Protein AF-A0A2N6DM67-F1 (afdb_monomer_lite)

Secondary structure (DSSP, 8-state):
-HHHHHHHHHH--TT--B--SSSS-B-HHHHHHHHHHHHHHHHHHHHHHHTT--HHHHHHT-TTHHHHHHH-SSSS-HHHHHHHHGGG--

Foldseek 3Di:
DLVVLVVVLVVDDQVDWDDDPDDDIDGSVVSVVVSVLVVQVLVQLLVCVVVVDDLVRSLVVPSCVVVCVPVQPDPDHPSRVSSVCSVVRD

Sequence (90 aa):
MIAAAEQLLAESDDQTKIIPGHGPLADKAQLAAYRTMLVTAHGRLRTLKEQGKTVEEAVAAKPLADLEKEWGDGLFTGDRWIEIIYPGVY

Radius of gyration: 14.43 Å; chains: 1; bounding box: 36×20×35 Å

Structure (mmCIF, N/CA/C/O backbone):
data_AF-A0A2N6DM67-F1
#
_entry.id   AF-A0A2N6DM67-F1
#
loop_
_atom_site.group_PDB
_atom_site.id
_atom_site.type_symbol
_atom_site.label_atom_id
_atom_site.label_alt_id
_atom_site.label_comp_id
_atom_site.label_asym_id
_atom_site.label_entity_id
_atom_site.label_seq_id
_atom_site.pdbx_PDB_ins_code
_atom_site.Cartn_x
_atom_site.Cartn_y
_atom_site.Cartn_z
_atom_site.occupancy
_atom_site.B_iso_or_equiv
_atom_site.auth_seq_id
_atom_site.auth_comp_id
_atom_site.auth_asym_id
_atom_site.auth_atom_id
_atom_site.pdbx_PDB_model_num
ATOM 1 N N . MET A 1 1 ? -2.348 3.596 -7.581 1.00 91.88 1 MET A N 1
ATOM 2 C CA . MET A 1 1 ? -0.957 3.209 -7.251 1.00 91.88 1 MET A CA 1
ATOM 3 C C . MET A 1 1 ? -0.689 1.731 -7.500 1.00 91.88 1 MET A C 1
ATOM 5 O O . MET A 1 1 ? 0.188 1.459 -8.301 1.00 91.88 1 MET A O 1
ATOM 9 N N . ILE A 1 2 ? -1.445 0.791 -6.909 1.00 97.44 2 ILE A N 1
ATOM 10 C CA . ILE A 1 2 ? -1.229 -0.663 -7.105 1.00 97.44 2 ILE A CA 1
ATOM 11 C C . ILE A 1 2 ? -1.192 -1.051 -8.593 1.00 97.44 2 ILE A C 1
ATOM 13 O O . ILE A 1 2 ? -0.170 -1.540 -9.055 1.00 97.44 2 ILE A O 1
ATOM 17 N N . ALA A 1 3 ? -2.250 -0.738 -9.350 1.00 97.88 3 ALA A N 1
ATOM 18 C CA . ALA A 1 3 ? -2.329 -1.075 -10.776 1.00 97.88 3 ALA A CA 1
ATOM 19 C C . ALA A 1 3 ? -1.193 -0.457 -11.614 1.00 97.88 3 ALA A C 1
ATOM 21 O O . ALA A 1 3 ? -0.664 -1.091 -12.517 1.00 97.88 3 ALA A O 1
ATOM 22 N N . ALA A 1 4 ? -0.770 0.767 -11.283 1.00 97.75 4 ALA A N 1
ATOM 23 C CA . ALA A 1 4 ? 0.355 1.407 -11.959 1.00 97.75 4 ALA A CA 1
ATOM 24 C C . ALA A 1 4 ? 1.677 0.678 -11.667 1.00 97.75 4 ALA A C 1
ATOM 26 O O . ALA A 1 4 ? 2.463 0.452 -12.578 1.00 97.75 4 ALA A O 1
ATOM 27 N N . ALA A 1 5 ? 1.913 0.263 -10.417 1.00 98.00 5 ALA A N 1
ATOM 28 C CA . ALA A 1 5 ? 3.099 -0.516 -10.065 1.00 98.00 5 ALA A CA 1
ATOM 29 C C . ALA A 1 5 ? 3.102 -1.894 -10.750 1.00 98.00 5 ALA A C 1
ATOM 31 O O . ALA A 1 5 ? 4.152 -2.360 -11.177 1.00 98.00 5 ALA A O 1
ATOM 32 N N . GLU A 1 6 ? 1.936 -2.527 -10.904 1.00 98.44 6 GLU A N 1
ATOM 33 C CA . GLU A 1 6 ? 1.788 -3.781 -11.657 1.00 98.44 6 GLU A CA 1
ATOM 34 C C . GLU A 1 6 ? 2.097 -3.605 -13.143 1.00 98.44 6 GLU A C 1
ATOM 36 O O . GLU A 1 6 ? 2.827 -4.415 -13.710 1.00 98.44 6 GLU A O 1
ATOM 41 N N . GLN A 1 7 ? 1.601 -2.529 -13.755 1.00 98.38 7 GLN A N 1
ATOM 42 C CA . GLN A 1 7 ? 1.913 -2.209 -15.145 1.00 98.38 7 GLN A CA 1
ATOM 43 C C . GLN A 1 7 ? 3.416 -1.964 -15.335 1.00 98.38 7 GLN A C 1
ATOM 45 O O . GLN A 1 7 ? 4.032 -2.568 -16.209 1.00 98.38 7 GLN A O 1
ATOM 50 N N . LEU A 1 8 ? 4.031 -1.152 -14.471 1.00 97.38 8 LEU A N 1
ATOM 51 C CA . LEU A 1 8 ? 5.472 -0.895 -14.522 1.00 97.38 8 LEU A CA 1
ATOM 52 C C . LEU A 1 8 ? 6.289 -2.184 -14.348 1.00 97.38 8 LEU A C 1
ATOM 54 O O . LEU A 1 8 ? 7.291 -2.368 -15.033 1.00 97.38 8 LEU A O 1
ATOM 58 N N . LEU A 1 9 ? 5.861 -3.103 -13.476 1.00 98.12 9 LEU A N 1
ATOM 59 C CA . LEU A 1 9 ? 6.516 -4.406 -13.305 1.00 98.12 9 LEU A CA 1
ATOM 60 C C . LEU A 1 9 ? 6.419 -5.290 -14.550 1.00 98.12 9 LEU A C 1
ATOM 62 O O . LEU A 1 9 ? 7.365 -6.030 -14.827 1.00 98.12 9 LEU A O 1
ATOM 66 N N . ALA A 1 10 ? 5.297 -5.227 -15.269 1.00 98.12 10 ALA A N 1
ATOM 67 C CA . ALA A 1 10 ? 5.098 -5.959 -16.516 1.00 98.12 10 ALA A CA 1
ATOM 68 C C . ALA A 1 10 ? 5.971 -5.411 -17.657 1.00 98.12 10 ALA A C 1
ATOM 70 O O . ALA A 1 10 ? 6.403 -6.177 -18.514 1.00 98.12 10 ALA A O 1
ATOM 71 N N . GLU A 1 11 ? 6.250 -4.107 -17.646 1.00 97.38 11 GLU A N 1
ATOM 72 C CA . GLU A 1 11 ? 7.095 -3.430 -18.638 1.00 97.38 11 GLU A CA 1
ATOM 73 C C . GLU A 1 11 ? 8.597 -3.474 -18.290 1.00 97.38 11 GLU A C 1
ATOM 75 O O . GLU A 1 11 ? 9.437 -3.287 -19.167 1.00 97.38 11 GLU A O 1
ATOM 80 N N . SER A 1 12 ? 8.950 -3.738 -17.027 1.00 97.38 12 SER A N 1
ATOM 81 C CA . SER A 1 12 ? 10.340 -3.759 -16.552 1.00 97.38 12 SER A CA 1
ATOM 82 C C . SER A 1 12 ? 11.005 -5.126 -16.718 1.00 97.38 12 SER A C 1
ATOM 84 O O . SER A 1 12 ? 10.401 -6.176 -16.484 1.00 97.38 12 SER A O 1
ATOM 86 N N . ASP A 1 13 ? 12.306 -5.120 -16.973 1.00 96.69 13 ASP A N 1
ATOM 87 C CA . ASP A 1 13 ? 13.200 -6.281 -16.907 1.00 96.69 13 ASP A CA 1
ATOM 88 C C . ASP A 1 13 ? 14.289 -6.100 -15.830 1.00 96.69 13 ASP A C 1
ATOM 90 O O . ASP A 1 13 ? 14.264 -5.145 -15.051 1.00 96.69 13 ASP A O 1
ATOM 94 N N . ASP A 1 14 ? 15.251 -7.022 -15.771 1.00 95.00 14 ASP A N 1
ATOM 95 C CA . ASP A 1 14 ? 16.325 -6.995 -14.768 1.00 95.00 14 ASP A CA 1
ATOM 96 C C . ASP A 1 14 ? 17.388 -5.910 -15.040 1.00 95.00 14 ASP A C 1
ATOM 98 O O . ASP A 1 14 ? 18.212 -5.608 -14.173 1.00 95.00 14 ASP A O 1
ATOM 102 N N . GLN A 1 15 ? 17.393 -5.307 -16.235 1.00 97.00 15 GLN A N 1
ATOM 103 C CA . GLN A 1 15 ? 18.284 -4.196 -16.590 1.00 97.00 15 GLN A CA 1
ATOM 104 C C . GLN A 1 15 ? 17.636 -2.828 -16.345 1.00 97.00 15 GLN A C 1
ATOM 106 O O . GLN A 1 15 ? 18.336 -1.813 -16.272 1.00 97.00 15 GLN A O 1
ATOM 111 N N . THR A 1 16 ? 16.316 -2.796 -16.172 1.00 97.81 16 THR A N 1
ATOM 112 C CA . THR A 1 16 ? 15.539 -1.579 -15.953 1.00 97.81 16 THR A CA 1
ATOM 113 C C . THR A 1 16 ? 15.971 -0.868 -14.670 1.00 97.81 16 THR A C 1
ATOM 115 O O . THR A 1 16 ? 16.096 -1.470 -13.601 1.00 97.81 16 THR A O 1
ATOM 118 N N . LYS A 1 17 ? 16.195 0.446 -14.776 1.00 97.62 17 LYS A N 1
ATOM 119 C CA . LYS A 1 17 ? 16.513 1.332 -13.650 1.00 97.62 17 LYS A CA 1
ATOM 120 C C . LYS A 1 17 ? 15.357 2.289 -13.412 1.00 97.62 17 LYS A C 1
ATOM 122 O O . LYS A 1 17 ? 14.861 2.908 -14.350 1.00 97.62 17 LYS A O 1
ATOM 127 N N . ILE A 1 18 ? 14.949 2.418 -12.156 1.00 9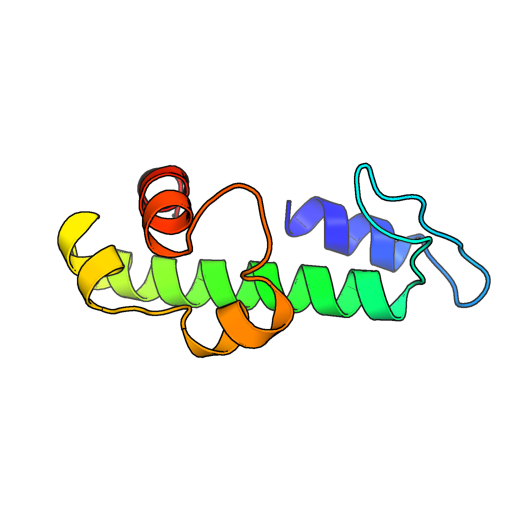6.88 18 ILE A N 1
ATOM 128 C CA . ILE A 1 18 ? 13.791 3.207 -11.746 1.00 96.88 18 ILE A CA 1
ATOM 129 C C . ILE A 1 18 ? 14.296 4.399 -10.944 1.00 96.88 18 ILE A C 1
ATOM 131 O O . ILE A 1 18 ? 14.929 4.233 -9.905 1.00 96.88 18 ILE A O 1
ATOM 135 N N . ILE A 1 19 ? 14.022 5.608 -11.429 1.00 96.62 19 ILE A N 1
ATOM 136 C CA . ILE A 1 19 ? 14.339 6.851 -10.720 1.00 96.62 19 ILE A CA 1
ATOM 137 C C . ILE A 1 19 ? 13.081 7.264 -9.949 1.00 96.62 19 ILE A C 1
ATOM 139 O O . ILE A 1 19 ? 12.129 7.742 -10.572 1.00 96.62 19 ILE A O 1
ATOM 143 N N . PRO A 1 20 ? 13.020 7.052 -8.622 1.00 93.00 20 PRO A N 1
ATOM 144 C CA . PRO A 1 20 ? 11.872 7.488 -7.844 1.00 93.00 20 PRO A CA 1
ATOM 145 C C . PRO A 1 20 ? 11.880 9.012 -7.681 1.00 93.00 20 PRO A C 1
ATOM 147 O O . PRO A 1 20 ? 12.914 9.668 -7.803 1.00 93.00 20 PRO A O 1
ATOM 150 N N . GLY A 1 21 ? 10.725 9.585 -7.334 1.00 90.25 21 GLY A N 1
ATOM 151 C CA . GLY A 1 21 ? 10.657 11.003 -6.960 1.00 90.25 21 GLY A CA 1
ATOM 152 C C . GLY A 1 21 ? 11.472 11.333 -5.699 1.00 90.25 21 GLY A C 1
ATOM 153 O O . GLY A 1 21 ? 11.948 12.456 -5.553 1.00 90.25 21 GLY A O 1
ATOM 154 N N . HIS A 1 22 ? 11.665 10.351 -4.811 1.00 87.25 22 HIS A N 1
ATOM 155 C CA . HIS A 1 22 ? 12.461 10.457 -3.588 1.00 87.25 22 HIS A CA 1
ATOM 156 C C . HIS A 1 22 ? 13.246 9.168 -3.331 1.00 87.25 22 HIS A C 1
ATOM 158 O O . HIS A 1 22 ? 12.749 8.079 -3.613 1.00 87.25 22 HIS A O 1
ATOM 164 N N . GLY A 1 23 ? 14.423 9.292 -2.717 1.00 87.44 23 GLY A N 1
ATOM 165 C CA . GLY A 1 23 ? 15.280 8.156 -2.375 1.00 87.44 23 GLY A CA 1
ATOM 166 C C . GLY A 1 23 ? 16.296 7.796 -3.468 1.00 87.44 23 GLY A C 1
ATOM 167 O O . GLY A 1 23 ? 16.441 8.526 -4.451 1.00 87.44 23 GLY A O 1
ATOM 168 N N . PRO A 1 24 ? 17.059 6.707 -3.267 1.00 93.25 24 PRO A N 1
ATOM 169 C CA . PRO A 1 24 ? 18.089 6.266 -4.203 1.00 93.25 24 PRO A CA 1
ATOM 170 C C . PRO A 1 24 ? 17.494 5.645 -5.475 1.00 93.25 24 PRO A C 1
ATOM 172 O O . PRO A 1 24 ? 16.310 5.323 -5.538 1.00 93.25 24 PRO A O 1
ATOM 175 N N . LEU A 1 25 ? 18.346 5.435 -6.484 1.00 96.88 25 LEU A N 1
ATOM 176 C CA . LEU A 1 25 ? 17.994 4.671 -7.681 1.00 96.88 25 LEU A CA 1
ATOM 177 C C . LEU A 1 25 ? 17.492 3.275 -7.287 1.00 96.88 25 LEU A C 1
ATOM 179 O O . LEU A 1 25 ? 18.147 2.591 -6.499 1.00 96.88 25 LEU A O 1
ATOM 183 N N . ALA A 1 26 ? 16.362 2.869 -7.860 1.00 96.75 26 ALA A N 1
ATOM 184 C CA . ALA A 1 26 ? 15.720 1.598 -7.576 1.00 96.75 26 ALA A CA 1
ATOM 185 C C . ALA A 1 26 ? 15.821 0.610 -8.748 1.00 96.75 26 ALA A C 1
ATOM 187 O O . ALA A 1 26 ? 16.017 0.992 -9.908 1.00 96.75 26 ALA A O 1
ATOM 188 N N . ASP A 1 27 ? 15.657 -0.670 -8.435 1.00 97.62 27 ASP A N 1
ATOM 189 C CA . ASP A 1 27 ? 15.528 -1.762 -9.394 1.00 97.62 27 ASP A CA 1
ATOM 190 C C . ASP A 1 27 ? 14.110 -2.366 -9.411 1.00 97.62 27 ASP A C 1
ATOM 192 O O . ASP A 1 27 ? 13.204 -1.972 -8.665 1.00 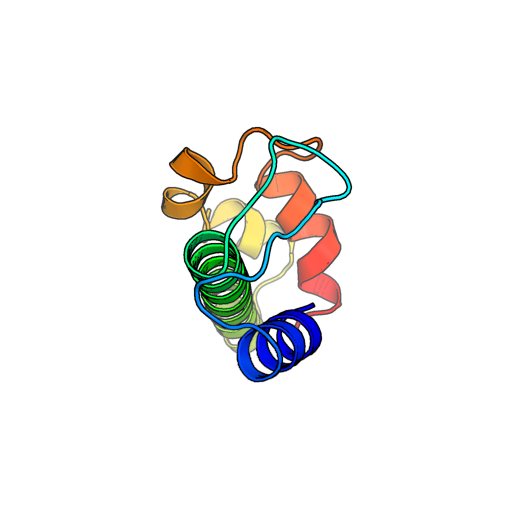97.62 27 ASP A O 1
ATOM 196 N N . LYS A 1 28 ? 13.906 -3.346 -10.296 1.00 97.50 28 LYS A N 1
ATOM 197 C CA . LYS A 1 28 ? 12.633 -4.060 -10.441 1.00 97.50 28 LYS A CA 1
ATOM 198 C C . LYS A 1 28 ? 12.204 -4.785 -9.157 1.00 97.50 28 LYS A C 1
ATOM 200 O O . LYS A 1 28 ? 11.006 -4.846 -8.871 1.00 97.50 28 LYS A O 1
ATOM 205 N N . ALA A 1 29 ? 13.143 -5.318 -8.374 1.00 97.25 29 ALA A N 1
ATOM 206 C CA . ALA A 1 29 ? 12.828 -6.020 -7.130 1.00 97.25 29 ALA A CA 1
ATOM 207 C C . ALA A 1 29 ? 12.282 -5.049 -6.075 1.00 97.25 29 ALA A C 1
ATOM 209 O O . ALA A 1 29 ? 11.291 -5.348 -5.406 1.00 97.25 29 ALA A O 1
ATOM 210 N N . GLN A 1 30 ? 12.853 -3.849 -5.989 1.00 97.00 30 GLN A N 1
ATOM 211 C CA . GLN A 1 30 ? 12.366 -2.789 -5.109 1.00 97.00 30 GLN A CA 1
ATOM 212 C C . GLN A 1 30 ? 10.980 -2.277 -5.536 1.00 97.00 30 GLN A C 1
ATOM 214 O O . GLN A 1 30 ? 10.124 -2.042 -4.680 1.00 97.00 30 GLN A O 1
ATOM 219 N N . LEU A 1 31 ? 10.694 -2.188 -6.842 1.00 97.50 31 LEU A N 1
ATOM 220 C CA . LEU A 1 31 ? 9.335 -1.899 -7.327 1.00 97.50 31 LEU A CA 1
ATOM 221 C C . LEU A 1 31 ? 8.336 -3.006 -6.939 1.00 97.50 31 LEU A C 1
ATOM 223 O O . LEU A 1 31 ? 7.200 -2.711 -6.557 1.00 97.50 31 LEU A O 1
ATOM 227 N N . ALA A 1 32 ? 8.753 -4.274 -6.988 1.00 98.00 32 ALA A N 1
ATOM 228 C CA . ALA A 1 32 ? 7.921 -5.402 -6.569 1.00 98.00 32 ALA A CA 1
ATOM 229 C C . ALA A 1 32 ? 7.639 -5.382 -5.057 1.00 98.00 32 ALA A C 1
ATOM 231 O O . ALA A 1 32 ? 6.500 -5.623 -4.638 1.00 98.00 32 ALA A O 1
ATOM 232 N N . ALA A 1 33 ? 8.640 -5.035 -4.243 1.00 97.62 33 ALA A N 1
ATOM 233 C CA . ALA A 1 33 ? 8.479 -4.834 -2.805 1.00 97.62 33 ALA A CA 1
ATOM 234 C C . ALA A 1 33 ? 7.495 -3.690 -2.509 1.00 97.62 33 ALA A C 1
ATOM 236 O O . ALA A 1 33 ? 6.551 -3.872 -1.738 1.00 97.62 33 ALA A O 1
ATOM 237 N N . TYR A 1 34 ? 7.624 -2.559 -3.210 1.00 97.06 34 TYR A N 1
ATOM 238 C CA . TYR A 1 34 ? 6.693 -1.434 -3.100 1.00 97.06 34 TYR A CA 1
ATOM 239 C C . TYR A 1 34 ? 5.252 -1.827 -3.461 1.00 97.06 34 TYR A C 1
ATOM 241 O O . TYR A 1 34 ? 4.320 -1.553 -2.700 1.00 97.06 34 TYR A O 1
ATOM 249 N N . ARG A 1 35 ? 5.044 -2.538 -4.580 1.00 98.25 35 ARG A N 1
ATOM 250 C CA . ARG A 1 35 ? 3.716 -3.059 -4.960 1.00 98.25 35 ARG A CA 1
ATOM 251 C C . ARG A 1 35 ? 3.148 -3.978 -3.880 1.00 98.25 35 ARG A C 1
ATOM 253 O O . ARG A 1 35 ? 1.962 -3.892 -3.562 1.00 98.25 35 ARG A O 1
ATOM 260 N N . THR A 1 36 ? 3.977 -4.855 -3.319 1.00 98.69 36 THR A N 1
ATOM 261 C CA . THR A 1 36 ? 3.574 -5.796 -2.262 1.00 98.69 36 THR A CA 1
ATOM 262 C C . THR A 1 36 ? 3.145 -5.064 -0.995 1.00 98.69 36 THR A C 1
ATOM 264 O O . THR A 1 36 ? 2.100 -5.394 -0.427 1.00 98.69 36 THR A O 1
ATOM 267 N N . MET A 1 37 ? 3.888 -4.031 -0.596 1.00 97.88 37 MET A N 1
ATOM 268 C CA . MET A 1 37 ? 3.520 -3.160 0.518 1.00 97.88 37 MET A CA 1
ATOM 269 C C . MET A 1 37 ? 2.156 -2.498 0.274 1.00 97.88 37 MET A C 1
ATOM 271 O O . MET A 1 37 ? 1.268 -2.618 1.120 1.00 97.88 37 MET A O 1
ATOM 275 N N . LEU A 1 38 ? 1.935 -1.899 -0.904 1.00 97.88 38 LEU A N 1
ATOM 276 C CA . LEU A 1 38 ? 0.662 -1.244 -1.233 1.00 97.88 38 LEU A CA 1
ATOM 277 C C . LEU A 1 38 ? -0.533 -2.205 -1.166 1.00 97.88 38 LEU A C 1
ATOM 279 O O . LEU A 1 38 ? -1.576 -1.855 -0.615 1.00 97.88 38 LEU A O 1
ATOM 283 N N . VAL A 1 39 ? -0.390 -3.412 -1.721 1.00 98.50 39 VAL A N 1
ATOM 284 C CA . VAL A 1 39 ? -1.454 -4.431 -1.697 1.00 98.50 39 VAL A CA 1
ATOM 285 C C . VAL A 1 39 ? -1.733 -4.907 -0.280 1.00 98.50 39 VAL A C 1
ATOM 287 O O . VAL A 1 39 ? -2.895 -5.043 0.101 1.00 98.50 39 VAL A O 1
ATOM 290 N N . THR A 1 40 ? -0.684 -5.122 0.511 1.00 98.50 40 THR A N 1
ATOM 291 C CA . THR A 1 40 ? -0.816 -5.545 1.907 1.00 98.50 40 THR A CA 1
ATOM 292 C C . THR A 1 40 ? -1.543 -4.480 2.723 1.00 98.50 40 THR A C 1
ATOM 294 O O . THR A 1 40 ? -2.517 -4.795 3.408 1.00 98.50 40 THR A O 1
ATOM 297 N N . ALA A 1 41 ? -1.135 -3.215 2.598 1.00 98.06 41 ALA A N 1
ATOM 298 C CA . ALA A 1 41 ? -1.783 -2.103 3.280 1.00 98.06 41 ALA A CA 1
ATOM 299 C C . ALA A 1 41 ? -3.255 -1.965 2.865 1.00 98.06 41 ALA A C 1
ATOM 301 O O . ALA A 1 41 ? -4.134 -1.939 3.725 1.00 98.06 41 ALA A O 1
ATOM 302 N N . HIS A 1 42 ? -3.543 -1.965 1.558 1.00 98.38 42 HIS A N 1
ATOM 303 C CA . HIS A 1 42 ? -4.916 -1.885 1.054 1.00 98.38 42 HIS A CA 1
ATOM 304 C C . HIS A 1 42 ? -5.783 -3.037 1.569 1.00 98.38 42 HIS A C 1
ATOM 306 O O . HIS A 1 42 ? -6.890 -2.804 2.043 1.00 98.38 42 HIS A O 1
ATOM 312 N N . GLY A 1 43 ? -5.284 -4.275 1.510 1.00 98.56 43 GLY A N 1
ATOM 313 C CA . GLY A 1 43 ? -6.013 -5.451 1.983 1.00 98.56 43 GLY A CA 1
ATOM 314 C C . GLY A 1 43 ? -6.374 -5.351 3.463 1.00 98.56 43 GLY A C 1
ATOM 315 O O . GLY A 1 43 ? -7.526 -5.569 3.827 1.00 98.56 43 GLY A O 1
ATOM 316 N N . ARG A 1 44 ? -5.422 -4.946 4.312 1.00 98.56 44 ARG A N 1
ATOM 317 C CA . ARG A 1 44 ? -5.664 -4.786 5.754 1.00 98.56 44 ARG A CA 1
ATOM 318 C C . ARG A 1 44 ? -6.669 -3.677 6.053 1.00 98.56 44 ARG A C 1
ATOM 320 O O . ARG A 1 44 ? -7.560 -3.879 6.873 1.00 98.56 44 ARG A O 1
ATOM 327 N N . LEU A 1 45 ? -6.561 -2.533 5.377 1.00 98.50 45 LEU A N 1
ATOM 328 C CA . LEU A 1 45 ? -7.513 -1.433 5.549 1.00 98.50 45 LEU A CA 1
ATOM 329 C C . LEU A 1 45 ? -8.910 -1.798 5.036 1.00 98.50 45 LEU A C 1
ATOM 331 O O . LEU A 1 45 ? -9.897 -1.477 5.695 1.00 98.50 45 LEU A O 1
ATOM 335 N N . ARG A 1 46 ? -9.008 -2.519 3.913 1.00 98.50 46 ARG A N 1
ATOM 336 C CA . ARG A 1 46 ? -10.295 -2.982 3.382 1.00 98.50 46 ARG A CA 1
ATOM 337 C C . ARG A 1 46 ? -10.982 -3.935 4.352 1.00 98.50 46 ARG A C 1
ATOM 339 O O . ARG A 1 46 ? -12.155 -3.740 4.636 1.00 98.50 46 ARG A O 1
ATOM 346 N N . THR A 1 47 ? -10.248 -4.878 4.944 1.00 98.62 47 THR A N 1
ATOM 347 C CA . THR A 1 47 ? -10.792 -5.774 5.978 1.00 98.62 47 THR A CA 1
ATOM 348 C C . THR A 1 47 ? -11.381 -4.999 7.161 1.00 98.62 47 THR A C 1
ATOM 350 O O . THR A 1 47 ? -12.455 -5.341 7.646 1.00 98.62 47 THR A O 1
ATOM 353 N N . LEU A 1 48 ? -10.717 -3.936 7.631 1.00 98.50 48 LEU A N 1
ATOM 354 C CA . LEU A 1 48 ? -11.253 -3.098 8.714 1.00 98.50 48 LEU A CA 1
ATOM 355 C C . LEU A 1 48 ? -12.526 -2.353 8.274 1.00 98.50 48 LEU A C 1
ATOM 357 O O . LEU A 1 48 ? -13.469 -2.228 9.055 1.00 98.50 48 LEU A O 1
ATOM 361 N N . LYS A 1 49 ? -12.587 -1.927 7.010 1.00 97.88 49 LYS A N 1
ATOM 362 C CA . LYS A 1 49 ? -13.758 -1.253 6.441 1.00 97.88 49 LYS A CA 1
ATOM 363 C C . LYS A 1 49 ? -14.952 -2.190 6.276 1.00 97.88 49 LYS A C 1
ATOM 365 O O . LYS A 1 49 ? -16.067 -1.822 6.628 1.00 97.88 49 LYS A O 1
ATOM 370 N N . GLU A 1 50 ? -14.712 -3.419 5.826 1.00 98.19 50 GLU A N 1
ATOM 371 C CA . GLU A 1 50 ? -15.711 -4.495 5.757 1.00 98.19 50 GLU A CA 1
ATOM 372 C C . GLU A 1 50 ? -16.255 -4.862 7.150 1.00 98.19 50 GLU A C 1
ATOM 374 O O . GLU A 1 50 ? -17.417 -5.236 7.284 1.00 98.19 50 GLU A O 1
ATOM 379 N N . GLN A 1 51 ? -15.446 -4.691 8.201 1.00 98.12 51 GLN A N 1
ATOM 380 C CA . GLN A 1 51 ? -15.868 -4.831 9.602 1.00 98.12 51 GLN A CA 1
ATOM 381 C C . GLN A 1 51 ? -16.662 -3.623 10.133 1.00 98.12 51 GLN A C 1
ATOM 383 O O . GLN A 1 51 ? -17.064 -3.629 11.294 1.00 98.12 51 GLN A O 1
ATOM 388 N N . GLY A 1 52 ? -16.884 -2.588 9.317 1.00 98.00 52 GLY A N 1
ATOM 389 C CA . GLY A 1 52 ? -17.622 -1.383 9.699 1.00 98.00 52 GLY A CA 1
ATOM 390 C C . GLY A 1 52 ? -16.831 -0.397 10.558 1.00 98.00 52 GLY A C 1
ATOM 391 O O . GLY A 1 52 ? -17.437 0.505 11.133 1.00 98.00 52 GLY A O 1
ATOM 392 N N . LYS A 1 53 ? -15.503 -0.547 10.655 1.00 98.56 53 LYS A N 1
ATOM 393 C CA . LYS A 1 53 ? -14.684 0.312 11.515 1.00 98.56 53 LYS A CA 1
ATOM 394 C C . LYS A 1 53 ? -14.560 1.731 10.978 1.00 98.56 53 LYS A C 1
ATOM 396 O O . LYS A 1 53 ? -14.382 1.932 9.769 1.00 98.56 53 LYS A O 1
ATOM 401 N N . THR A 1 54 ? -14.565 2.706 11.881 1.00 98.44 54 THR A N 1
ATOM 402 C CA . THR A 1 54 ? -14.270 4.106 11.550 1.00 98.44 54 THR A CA 1
ATOM 403 C C . THR A 1 54 ? -12.778 4.314 11.273 1.00 98.44 54 THR A C 1
ATOM 405 O O . THR A 1 54 ? -11.952 3.419 11.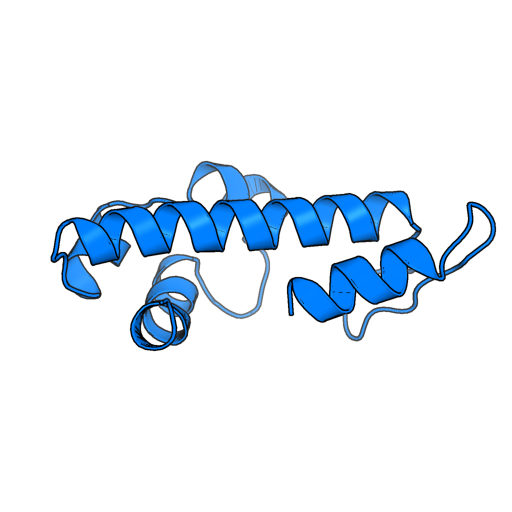474 1.00 98.44 54 THR A O 1
ATOM 408 N N . VAL A 1 55 ? -12.409 5.504 10.790 1.00 98.38 55 VAL A N 1
ATOM 409 C CA . VAL A 1 55 ? -10.999 5.843 10.553 1.00 98.38 55 VAL A CA 1
ATOM 410 C C . VAL A 1 55 ? -10.201 5.863 1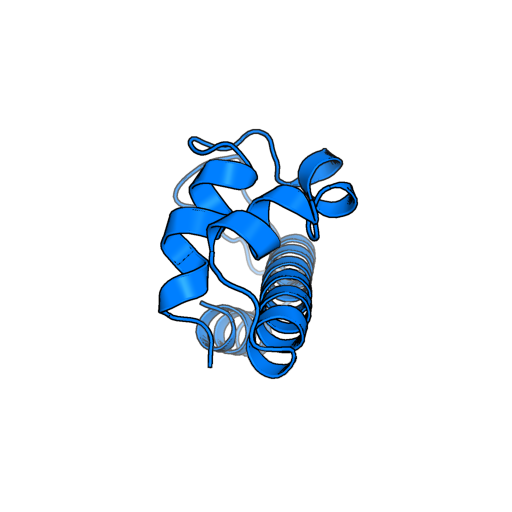1.859 1.00 98.38 55 VAL A C 1
ATOM 412 O O . VAL A 1 55 ? -9.081 5.361 11.898 1.00 98.38 55 VAL A O 1
ATOM 415 N N . GLU A 1 56 ? -10.799 6.342 12.949 1.00 98.44 56 GLU A N 1
ATOM 416 C CA . GLU A 1 56 ? -10.186 6.383 14.279 1.00 98.44 56 GLU A CA 1
ATOM 417 C C . GLU A 1 56 ? -9.919 4.967 14.806 1.00 98.44 56 GLU A C 1
ATOM 419 O O . GLU A 1 56 ? -8.836 4.678 15.319 1.00 98.44 56 GLU A O 1
ATOM 424 N N . GLU A 1 57 ? -10.874 4.053 14.625 1.00 98.62 57 GLU A N 1
ATOM 425 C CA . GLU A 1 57 ? -10.721 2.645 15.002 1.00 98.62 57 GLU A CA 1
ATOM 426 C C . GLU A 1 57 ? -9.680 1.922 14.137 1.00 98.62 57 GLU A C 1
ATOM 428 O O . GLU A 1 57 ? -8.973 1.035 14.626 1.00 98.62 57 GLU A O 1
ATOM 433 N N . ALA A 1 58 ? -9.558 2.296 12.860 1.00 98.62 58 ALA A N 1
ATOM 434 C CA . ALA A 1 58 ? -8.536 1.758 11.970 1.00 98.62 58 ALA A CA 1
ATOM 435 C C . ALA A 1 58 ? -7.126 2.219 12.368 1.00 98.62 58 ALA A C 1
ATOM 437 O O . ALA A 1 58 ? -6.209 1.398 12.401 1.00 98.62 58 ALA A O 1
ATOM 438 N N . VAL A 1 59 ? -6.959 3.494 12.732 1.00 98.50 59 VAL A N 1
ATOM 439 C CA . VAL A 1 59 ? -5.699 4.031 13.273 1.00 98.50 59 VAL A CA 1
ATOM 440 C C . VAL A 1 59 ? -5.335 3.330 14.585 1.00 98.50 59 VAL A C 1
ATOM 442 O O . VAL A 1 59 ? -4.218 2.830 14.739 1.00 98.50 59 VAL A O 1
ATOM 445 N N . ALA A 1 60 ? -6.293 3.207 15.510 1.00 98.50 60 ALA A N 1
ATOM 446 C CA . ALA A 1 60 ? -6.079 2.557 16.803 1.00 98.50 60 ALA A CA 1
ATOM 447 C C . ALA A 1 60 ? -5.687 1.073 16.678 1.00 98.50 60 ALA A C 1
ATOM 449 O O . ALA A 1 60 ? -4.954 0.555 17.519 1.00 98.50 60 ALA A O 1
ATOM 450 N N . ALA A 1 61 ? -6.134 0.390 15.619 1.00 98.25 61 ALA A N 1
ATOM 451 C CA . ALA A 1 61 ? -5.788 -1.004 15.355 1.00 98.25 61 ALA A CA 1
ATOM 452 C C . ALA A 1 61 ? -4.334 -1.213 14.887 1.00 98.25 61 ALA A C 1
ATOM 454 O O . ALA A 1 61 ? -3.892 -2.361 14.832 1.00 98.25 61 ALA A O 1
ATOM 455 N N . LYS A 1 62 ? -3.605 -0.142 14.530 1.00 97.69 62 LYS A N 1
ATOM 456 C CA . LYS A 1 62 ? -2.208 -0.180 14.052 1.00 97.69 62 LYS A CA 1
ATOM 457 C C . LYS A 1 62 ? -1.942 -1.268 12.990 1.00 97.69 62 LYS A C 1
ATOM 459 O O . LYS A 1 62 ? -0.968 -2.015 13.097 1.00 97.69 62 LYS A O 1
ATOM 464 N N . PRO A 1 63 ? -2.768 -1.374 11.929 1.00 97.81 63 PRO A N 1
ATOM 465 C CA . PRO A 1 63 ? -2.715 -2.496 10.989 1.00 97.81 63 PRO A CA 1
ATOM 466 C C . PRO A 1 63 ? -1.441 -2.546 10.136 1.00 97.81 63 PRO A C 1
ATOM 468 O O . PRO A 1 63 ? -1.234 -3.528 9.426 1.00 97.81 63 PRO A O 1
ATOM 471 N N . LEU A 1 64 ? -0.612 -1.498 10.148 1.00 97.25 64 LEU A N 1
ATOM 472 C CA . LEU A 1 64 ? 0.582 -1.370 9.307 1.00 97.25 64 LEU A CA 1
ATOM 473 C C . LEU A 1 64 ? 1.894 -1.367 10.109 1.00 97.25 64 LEU A C 1
ATOM 475 O O . LEU A 1 64 ? 2.944 -1.147 9.517 1.00 97.25 64 LEU A O 1
ATOM 479 N N . ALA A 1 65 ? 1.859 -1.622 11.421 1.00 97.19 65 ALA A N 1
ATOM 480 C CA . ALA A 1 65 ? 3.022 -1.474 12.304 1.00 97.19 65 ALA A CA 1
ATOM 481 C C . ALA A 1 65 ? 4.256 -2.296 11.872 1.00 97.19 65 ALA A C 1
ATOM 483 O O . ALA A 1 65 ? 5.390 -1.863 12.046 1.00 97.19 65 ALA A O 1
ATOM 484 N N . ASP A 1 66 ? 4.061 -3.475 11.280 1.00 97.12 66 ASP A N 1
ATOM 485 C CA . ASP A 1 66 ? 5.142 -4.293 10.716 1.00 97.12 66 ASP A CA 1
ATOM 486 C C . ASP A 1 66 ? 5.739 -3.701 9.431 1.00 97.12 66 ASP A C 1
ATOM 488 O O . ASP A 1 66 ? 6.932 -3.869 9.182 1.00 97.12 66 ASP A O 1
ATOM 492 N N . LEU A 1 67 ? 4.939 -2.981 8.638 1.00 96.88 67 LEU A N 1
ATOM 493 C CA . LEU A 1 67 ? 5.399 -2.298 7.426 1.00 96.88 67 LEU A CA 1
ATOM 494 C C . LEU A 1 67 ? 6.172 -1.018 7.766 1.00 96.88 67 LEU A C 1
ATOM 496 O O . LEU A 1 67 ? 7.086 -0.646 7.035 1.00 96.88 67 LEU A O 1
ATOM 500 N N . GLU A 1 68 ? 5.862 -0.362 8.887 1.00 94.50 68 GLU A N 1
ATOM 501 C CA . GLU A 1 68 ? 6.524 0.881 9.313 1.00 94.50 68 GLU A CA 1
ATOM 502 C C . GLU A 1 68 ? 8.036 0.721 9.511 1.00 94.50 68 GLU A C 1
ATOM 504 O O . GLU A 1 68 ? 8.777 1.676 9.309 1.00 94.50 68 GLU A O 1
ATOM 509 N N . LYS A 1 69 ? 8.521 -0.486 9.826 1.00 93.94 69 LYS A N 1
ATOM 510 C CA . LYS A 1 69 ? 9.962 -0.739 9.969 1.00 93.94 69 LYS A CA 1
ATOM 511 C C . LYS A 1 69 ? 10.756 -0.429 8.695 1.00 93.94 69 LYS A C 1
ATOM 513 O O . LYS A 1 69 ? 11.915 -0.042 8.786 1.00 93.94 69 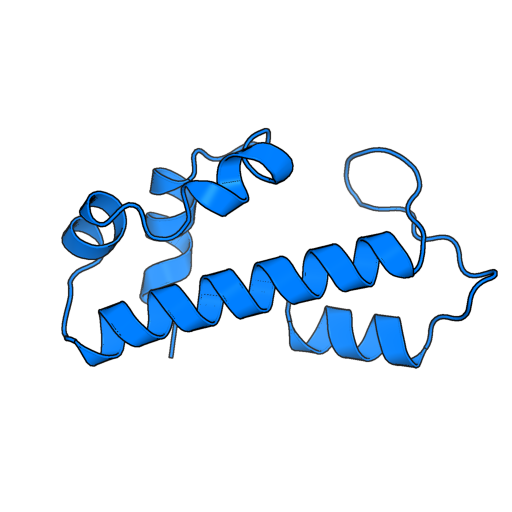LYS A O 1
ATOM 518 N N . GLU A 1 70 ? 10.161 -0.661 7.530 1.00 92.94 70 GLU A N 1
ATOM 519 C CA . GLU A 1 70 ? 10.808 -0.446 6.230 1.00 92.94 70 GLU A CA 1
ATOM 520 C C . GLU A 1 70 ? 10.244 0.779 5.498 1.00 92.94 70 GLU A C 1
ATOM 522 O O . GLU A 1 70 ? 10.954 1.427 4.735 1.00 92.94 70 GLU A O 1
ATOM 527 N N . TRP A 1 71 ? 8.981 1.128 5.751 1.00 93.56 71 TRP A N 1
ATOM 528 C CA . TRP A 1 71 ? 8.244 2.144 4.994 1.00 93.56 71 TRP A CA 1
ATOM 529 C C . TRP A 1 71 ? 7.820 3.361 5.834 1.00 93.56 71 TRP A C 1
ATOM 531 O O . TRP A 1 71 ? 7.148 4.252 5.315 1.00 93.56 71 TRP A O 1
ATOM 541 N N . GLY A 1 72 ? 8.177 3.402 7.121 1.00 92.12 72 GLY A N 1
ATOM 542 C CA . GLY A 1 72 ? 7.725 4.413 8.086 1.00 92.12 72 GLY A CA 1
ATOM 543 C C . GLY A 1 72 ? 8.529 5.714 8.110 1.00 92.12 72 GLY A C 1
ATOM 544 O O . G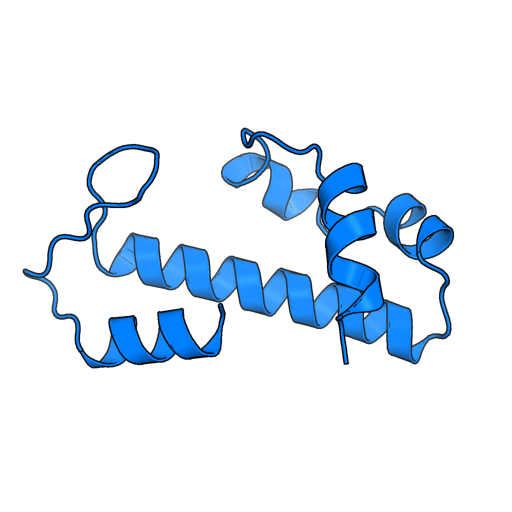LY A 1 72 ? 8.067 6.686 8.699 1.00 92.12 72 GLY A O 1
ATOM 545 N N . ASP A 1 73 ? 9.677 5.779 7.430 1.00 89.00 73 ASP A N 1
ATOM 546 C CA . ASP A 1 73 ? 10.576 6.950 7.428 1.00 89.00 73 ASP A CA 1
ATOM 547 C C . ASP A 1 73 ? 10.119 8.082 6.476 1.00 89.00 73 ASP A C 1
ATOM 549 O O . ASP A 1 73 ? 10.894 8.958 6.085 1.00 89.00 73 ASP A O 1
ATOM 553 N N . GLY A 1 74 ? 8.856 8.049 6.046 1.00 85.38 74 GLY A N 1
ATOM 554 C CA . GLY A 1 74 ? 8.270 9.017 5.124 1.00 85.38 74 GLY A CA 1
ATOM 555 C C . GLY A 1 74 ? 7.826 10.328 5.784 1.00 85.38 74 GLY A C 1
ATOM 556 O O . GLY A 1 74 ? 7.944 10.543 6.985 1.00 85.38 74 GLY A O 1
ATOM 557 N N . LEU A 1 75 ? 7.245 11.219 4.972 1.00 87.06 75 LEU A N 1
ATOM 558 C CA . LEU A 1 75 ? 6.717 12.512 5.433 1.00 87.06 75 LEU A CA 1
ATOM 559 C C . LEU A 1 75 ? 5.559 12.373 6.439 1.00 87.06 75 LEU A C 1
ATOM 561 O O . LEU A 1 75 ? 5.355 13.249 7.278 1.00 87.06 75 LEU A O 1
ATOM 565 N N . PHE A 1 76 ? 4.770 11.305 6.322 1.00 92.25 76 PHE A N 1
ATOM 566 C CA . PHE A 1 76 ? 3.619 11.049 7.179 1.00 92.25 76 PHE A CA 1
ATOM 567 C C . PHE A 1 76 ? 3.920 9.905 8.137 1.00 92.25 76 PHE A C 1
ATOM 569 O O . PHE A 1 76 ? 4.468 8.885 7.729 1.00 92.25 76 PHE A O 1
ATOM 576 N N . THR A 1 77 ? 3.477 10.049 9.386 1.00 95.25 77 THR A N 1
ATOM 577 C CA . THR A 1 77 ? 3.378 8.914 10.308 1.00 95.25 77 THR A CA 1
ATOM 578 C C . THR A 1 77 ? 2.391 7.881 9.759 1.00 95.25 77 THR A C 1
ATOM 580 O O . THR A 1 77 ? 1.497 8.229 8.978 1.00 95.25 77 THR A O 1
ATOM 583 N N . GLY A 1 78 ? 2.503 6.623 10.196 1.00 95.25 78 GLY A N 1
ATOM 584 C CA . GLY A 1 78 ? 1.558 5.573 9.801 1.00 95.25 78 GLY A CA 1
ATOM 585 C C . GLY A 1 78 ? 0.106 5.944 10.105 1.00 95.25 78 GLY A C 1
ATOM 586 O O . GLY A 1 78 ? -0.755 5.814 9.238 1.00 95.25 78 GLY A O 1
ATOM 587 N N . ASP A 1 79 ? -0.149 6.532 11.276 1.00 97.19 79 ASP A N 1
ATOM 588 C CA . ASP A 1 79 ? -1.478 7.020 11.670 1.00 97.19 79 ASP A CA 1
ATOM 589 C C . ASP A 1 79 ? -2.012 8.059 10.686 1.00 97.19 79 ASP A C 1
ATOM 591 O O . ASP A 1 79 ? -3.110 7.907 10.150 1.00 97.19 79 ASP A O 1
ATOM 595 N N . ARG A 1 80 ? -1.202 9.079 10.372 1.00 97.62 80 ARG A N 1
ATOM 596 C CA . ARG A 1 80 ? -1.608 10.134 9.443 1.00 97.62 80 ARG A CA 1
ATOM 597 C C . ARG A 1 80 ? -1.837 9.592 8.035 1.00 97.62 80 ARG A C 1
ATOM 599 O O . ARG A 1 80 ? -2.726 10.060 7.325 1.00 97.62 80 ARG A O 1
ATOM 606 N N . TRP A 1 81 ? -1.045 8.610 7.617 1.00 96.62 81 TRP A N 1
ATOM 607 C CA . TRP A 1 81 ? -1.226 7.957 6.327 1.00 96.62 81 TRP A CA 1
ATOM 608 C C . TRP A 1 81 ? -2.547 7.175 6.273 1.00 96.62 81 TRP A C 1
ATOM 610 O O . TRP A 1 81 ? -3.292 7.307 5.300 1.00 96.62 81 TRP A O 1
ATOM 620 N N . ILE A 1 82 ? -2.885 6.431 7.333 1.00 97.88 82 ILE A N 1
ATOM 621 C CA . ILE A 1 82 ? -4.170 5.723 7.448 1.00 97.88 82 ILE A CA 1
ATOM 622 C C . ILE A 1 82 ? -5.333 6.719 7.386 1.00 97.88 82 ILE A C 1
ATOM 624 O O . ILE A 1 82 ? -6.256 6.502 6.603 1.00 97.88 82 ILE A O 1
ATOM 628 N N . GLU A 1 83 ? -5.274 7.833 8.122 1.00 98.00 83 GLU A N 1
ATOM 629 C CA . GLU A 1 83 ? -6.314 8.876 8.099 1.00 98.00 83 GLU A CA 1
ATOM 630 C C . GLU A 1 83 ? -6.615 9.402 6.688 1.00 98.00 83 GLU A C 1
ATOM 632 O O . GLU A 1 83 ? -7.772 9.643 6.341 1.00 98.00 83 GLU A O 1
ATOM 637 N N . ILE A 1 84 ? -5.576 9.576 5.865 1.00 96.88 84 ILE A N 1
ATOM 638 C CA . ILE A 1 84 ? -5.697 10.099 4.498 1.00 96.88 84 ILE A CA 1
ATOM 639 C C . ILE A 1 84 ? -6.270 9.043 3.548 1.00 96.88 84 ILE A C 1
ATOM 641 O O . ILE A 1 84 ? -7.102 9.358 2.696 1.00 96.88 84 ILE A O 1
ATOM 645 N N . ILE A 1 85 ? -5.805 7.797 3.657 1.00 96.19 85 ILE A N 1
ATOM 646 C CA . ILE A 1 85 ? -6.089 6.754 2.663 1.00 96.19 85 ILE A CA 1
ATOM 647 C C . ILE A 1 85 ? -7.387 6.006 2.962 1.00 96.19 85 ILE A C 1
ATOM 649 O O . ILE A 1 85 ? -8.132 5.688 2.033 1.00 96.19 85 ILE A O 1
ATOM 653 N N . TYR A 1 86 ? -7.694 5.751 4.235 1.00 98.12 86 TYR A N 1
ATOM 654 C CA . TYR A 1 86 ? -8.835 4.933 4.657 1.00 98.12 86 TYR A CA 1
ATOM 655 C C . TYR A 1 86 ? -10.193 5.364 4.064 1.00 98.12 86 TYR A C 1
ATOM 657 O O . TYR A 1 86 ? -10.960 4.484 3.654 1.00 98.12 86 TYR A O 1
ATOM 665 N N . PRO A 1 87 ? -10.519 6.668 3.917 1.00 96.75 87 PRO A N 1
ATOM 666 C CA . PRO A 1 87 ? -11.755 7.098 3.259 1.00 96.75 87 PRO A CA 1
ATOM 667 C C . PRO A 1 87 ? -11.896 6.592 1.817 1.00 96.75 87 PRO A C 1
ATOM 669 O O . PRO A 1 87 ? -13.003 6.241 1.413 1.00 96.75 87 PRO A O 1
ATOM 672 N N . GLY A 1 88 ? -10.788 6.492 1.076 1.00 95.44 88 GLY A N 1
ATOM 673 C CA . GLY A 1 88 ? -10.750 6.061 -0.325 1.00 95.44 88 GLY A CA 1
ATOM 674 C C . GLY A 1 88 ? -10.631 4.549 -0.544 1.00 95.44 88 GLY A C 1
ATOM 675 O O . GLY A 1 88 ? -10.639 4.111 -1.691 1.00 95.44 88 GLY A O 1
ATOM 676 N N . VAL A 1 89 ? -10.510 3.753 0.522 1.00 96.00 89 VAL A N 1
ATOM 677 C CA . VAL A 1 89 ? -10.484 2.283 0.434 1.00 96.00 89 VAL A CA 1
ATOM 678 C C . VAL A 1 89 ? -11.889 1.748 0.143 1.00 96.00 89 VAL A C 1
ATOM 680 O O . VAL A 1 89 ? -12.852 2.189 0.785 1.00 96.00 89 VAL A O 1
ATOM 683 N N . TYR A 1 90 ? -11.970 0.797 -0.793 1.00 88.06 90 TYR A N 1
ATOM 684 C CA . TYR A 1 90 ? -13.177 0.111 -1.263 1.00 88.06 90 TYR A CA 1
ATOM 685 C C . TYR A 1 90 ? -12.974 -1.407 -1.349 1.00 88.06 90 TYR A C 1
ATOM 687 O O . TYR A 1 90 ? -11.807 -1.868 -1.400 1.00 88.06 90 TYR A O 1
#

pLDDT: mean 96.4, std 3.0, range [85.38, 98.69]